Protein AF-A0A2K3M043-F1 (afdb_monomer_lite)

Organism: Trifolium pratense (NCBI:txid57577)

Foldseek 3Di:
DADPVLRDDKDWDWDADPVRHTDDQLVLLVQFDPVQSVPFWDFDQDPPDGDTIIIGHCPCVVVVLVVLQVVLVVLVAHDDPVLSVLSSVVVVCNGRVPDDDDSDDPRCSDPPPD

Radius of gyration: 16.16 Å; chains: 1; bounding box: 46×29×41 Å

Secondary structure (DSSP, 8-state):
-EETTTTEE-EEE--B-TTSPBPPTTGGGGGS-HHHHTTTEEEEE-TTSSSEEEEE-GGGHHHHHHHHHHHHHHTT----GGGHHHHHHHHHHHHSTT----------------

Sequence (114 aa):
RYDKYYQTPRVWLTGYDESRMLLQPELVLEDVSQDHARKTVTIEDHPHLPGKHASIHPCRHGAVMKKIIDVLMSRGVEPEVDKYLFLFLKFMASVIPTIEYDYTMDFDLGSSSN

Structure (mmCIF, N/CA/C/O backbone):
data_AF-A0A2K3M043-F1
#
_entry.id   AF-A0A2K3M043-F1
#
loop_
_atom_site.group_PDB
_atom_site.id
_atom_site.type_symbol
_atom_site.label_atom_id
_atom_site.label_alt_id
_atom_site.label_comp_id
_atom_site.label_asym_id
_atom_site.label_entity_id
_atom_site.label_seq_id
_atom_site.pdbx_PDB_ins_code
_atom_site.Cartn_x
_atom_site.Cartn_y
_atom_site.Cartn_z
_atom_site.occupancy
_atom_site.B_iso_or_equiv
_atom_site.auth_seq_id
_atom_site.auth_comp_id
_atom_site.auth_asym_id
_atom_site.auth_atom_id
_atom_site.pdbx_PDB_model_num
ATOM 1 N N . ARG A 1 1 ? 1.192 -9.396 1.218 1.00 92.31 1 ARG A N 1
ATOM 2 C CA . ARG A 1 1 ? 1.826 -10.401 2.122 1.00 92.31 1 ARG A CA 1
ATOM 3 C C . ARG A 1 1 ? 1.670 -9.947 3.569 1.00 92.31 1 ARG A C 1
ATOM 5 O O . ARG A 1 1 ? 1.440 -8.767 3.766 1.00 92.31 1 ARG A O 1
ATOM 12 N N . TYR A 1 2 ? 1.784 -10.832 4.560 1.00 95.94 2 TYR A N 1
ATOM 13 C CA . TYR A 1 2 ? 1.793 -10.431 5.973 1.00 95.94 2 TYR A CA 1
ATOM 14 C C . TYR A 1 2 ? 3.231 -10.283 6.474 1.00 95.94 2 TYR A C 1
ATOM 16 O O . TYR A 1 2 ? 4.041 -11.193 6.293 1.00 95.94 2 TYR A O 1
ATOM 24 N N . ASP A 1 3 ? 3.544 -9.143 7.078 1.00 96.50 3 ASP A N 1
ATOM 25 C CA . ASP A 1 3 ? 4.816 -8.895 7.741 1.00 96.50 3 ASP A CA 1
ATOM 26 C C . ASP A 1 3 ? 4.724 -9.310 9.212 1.00 96.50 3 ASP A C 1
ATOM 28 O O . ASP A 1 3 ? 3.963 -8.727 9.984 1.00 96.50 3 ASP A O 1
ATOM 32 N N . LYS A 1 4 ? 5.498 -10.325 9.613 1.00 96.50 4 LYS A N 1
ATOM 33 C CA . LYS A 1 4 ? 5.441 -10.861 10.981 1.00 96.50 4 LYS A CA 1
ATOM 34 C C . LYS A 1 4 ? 6.004 -9.897 12.029 1.00 96.50 4 LYS A C 1
ATOM 36 O O . LYS A 1 4 ? 5.540 -9.934 13.163 1.00 96.50 4 LYS A O 1
ATOM 41 N N . TYR A 1 5 ? 6.987 -9.071 11.673 1.00 96.44 5 TYR A N 1
ATOM 42 C CA . TYR A 1 5 ? 7.637 -8.159 12.614 1.00 96.44 5 TYR A CA 1
ATOM 43 C C . TYR A 1 5 ? 6.743 -6.954 12.913 1.00 96.44 5 TYR A C 1
ATOM 45 O O . TYR A 1 5 ? 6.507 -6.633 14.073 1.00 96.44 5 TYR A O 1
ATOM 53 N N . TYR A 1 6 ? 6.194 -6.327 11.871 1.00 97.31 6 TYR A N 1
ATOM 54 C CA . TYR A 1 6 ? 5.296 -5.178 12.011 1.00 97.31 6 TYR A CA 1
ATOM 55 C C . TYR A 1 6 ? 3.833 -5.563 12.238 1.00 97.31 6 TYR A C 1
ATOM 57 O O . TYR A 1 6 ? 3.015 -4.679 12.475 1.00 97.31 6 TYR A O 1
ATOM 65 N N . GLN A 1 7 ? 3.493 -6.850 12.125 1.00 97.75 7 GLN A N 1
ATOM 66 C CA . GLN A 1 7 ? 2.135 -7.386 12.264 1.00 97.75 7 GLN A CA 1
ATOM 67 C C . GLN A 1 7 ? 1.108 -6.675 11.370 1.00 97.75 7 GLN A C 1
ATOM 69 O O . GLN A 1 7 ? -0.016 -6.385 11.772 1.00 97.75 7 GLN A O 1
ATOM 74 N N . THR A 1 8 ? 1.513 -6.362 10.141 1.00 97.94 8 THR A N 1
ATOM 75 C CA . THR A 1 8 ? 0.704 -5.613 9.171 1.00 97.94 8 THR A CA 1
ATOM 76 C C . THR A 1 8 ? 0.854 -6.196 7.769 1.00 97.94 8 THR A C 1
ATOM 78 O O . THR A 1 8 ? 1.830 -6.895 7.478 1.00 97.94 8 THR A O 1
ATOM 81 N N . PRO A 1 9 ? -0.095 -5.930 6.859 1.00 97.62 9 PRO A N 1
ATOM 82 C CA . PRO A 1 9 ? 0.085 -6.253 5.455 1.00 97.62 9 PRO A CA 1
ATOM 83 C C . PRO A 1 9 ? 1.236 -5.442 4.836 1.00 97.62 9 PRO A C 1
ATOM 85 O O . PRO A 1 9 ? 1.407 -4.258 5.116 1.00 97.62 9 PRO A O 1
ATOM 88 N N . ARG A 1 10 ? 1.996 -6.084 3.950 1.00 97.00 10 ARG A N 1
ATOM 89 C CA . ARG A 1 10 ? 3.023 -5.508 3.072 1.00 97.00 10 ARG A CA 1
ATOM 90 C C . ARG A 1 10 ? 2.593 -5.690 1.616 1.00 97.00 10 ARG A C 1
ATOM 92 O O . ARG A 1 10 ? 2.216 -6.806 1.225 1.00 97.00 10 ARG A O 1
ATOM 99 N N . VAL A 1 11 ? 2.663 -4.618 0.831 1.00 96.69 11 VAL A N 1
ATOM 100 C CA . VAL A 1 11 ? 2.299 -4.602 -0.594 1.00 96.69 11 VAL A CA 1
ATOM 101 C C . VAL A 1 11 ? 3.558 -4.724 -1.438 1.00 96.69 11 VAL A C 1
ATOM 103 O O . VAL A 1 11 ? 4.555 -4.066 -1.161 1.00 96.69 11 VAL A O 1
ATOM 106 N N . TRP A 1 12 ? 3.484 -5.579 -2.452 1.00 96.50 12 TRP A N 1
ATOM 107 C CA . TRP A 1 12 ? 4.542 -5.827 -3.421 1.00 96.50 12 TRP A CA 1
ATOM 108 C C . TRP A 1 12 ? 3.961 -5.598 -4.810 1.00 96.50 12 TRP A C 1
ATOM 110 O O . TRP A 1 12 ? 2.844 -6.042 -5.075 1.00 96.50 12 TRP A O 1
ATOM 120 N N . LEU A 1 13 ? 4.703 -4.910 -5.668 1.00 95.50 13 LEU A N 1
ATOM 121 C CA . LEU A 1 13 ? 4.268 -4.478 -6.988 1.00 95.50 13 LEU A CA 1
ATOM 122 C C . LEU A 1 13 ? 5.206 -5.045 -8.052 1.00 95.50 13 LEU A C 1
ATOM 124 O O . LEU A 1 13 ? 6.415 -5.180 -7.852 1.00 95.50 13 LEU A O 1
ATOM 128 N N . THR A 1 14 ? 4.637 -5.417 -9.191 1.00 95.31 14 THR A N 1
ATOM 129 C CA . THR A 1 14 ? 5.373 -5.888 -10.369 1.00 95.31 14 THR A CA 1
ATOM 130 C C . THR A 1 14 ? 4.669 -5.331 -11.588 1.00 95.31 14 THR A C 1
ATOM 132 O O . THR A 1 14 ? 3.512 -5.666 -11.831 1.00 95.31 14 THR A O 1
ATOM 135 N N . GLY A 1 15 ? 5.353 -4.438 -12.294 1.00 95.31 15 GLY A N 1
ATOM 136 C CA . GLY A 1 15 ? 4.819 -3.776 -13.472 1.00 95.31 15 GLY A CA 1
ATOM 137 C C . GLY A 1 15 ? 5.078 -4.581 -14.740 1.00 95.31 15 GLY A C 1
ATOM 138 O O . GLY A 1 15 ? 6.061 -5.322 -14.832 1.00 95.31 15 GLY A O 1
ATOM 139 N N . TYR A 1 16 ? 4.201 -4.399 -15.717 1.00 95.81 16 TYR A N 1
ATOM 140 C CA . TYR A 1 16 ? 4.340 -4.937 -17.062 1.00 95.81 16 TYR A CA 1
ATOM 141 C C . TYR A 1 16 ? 4.081 -3.818 -18.066 1.00 95.81 16 TYR A C 1
ATOM 143 O O . TYR A 1 16 ? 3.251 -2.949 -17.806 1.00 95.81 16 TYR A O 1
ATOM 151 N N . ASP A 1 17 ? 4.790 -3.832 -19.190 1.00 94.44 17 ASP A N 1
ATOM 152 C CA . ASP A 1 17 ? 4.530 -2.905 -20.289 1.00 94.44 17 ASP A CA 1
ATOM 153 C C . ASP A 1 17 ? 3.283 -3.312 -21.098 1.00 94.44 17 ASP A C 1
ATOM 155 O O . ASP A 1 17 ? 2.640 -4.337 -20.844 1.00 94.44 17 ASP A O 1
ATOM 159 N N . GLU A 1 18 ? 2.944 -2.518 -22.114 1.00 95.44 18 GLU A N 1
ATOM 160 C CA . GLU A 1 18 ? 1.799 -2.764 -23.003 1.00 95.44 18 GLU A CA 1
ATOM 161 C C . GLU A 1 18 ? 1.890 -4.104 -23.757 1.00 95.44 18 GLU A C 1
ATOM 163 O O . GLU A 1 18 ? 0.872 -4.694 -24.121 1.00 95.44 18 GLU A O 1
ATOM 168 N N . SER A 1 19 ? 3.107 -4.621 -23.955 1.00 97.06 19 SER A N 1
ATOM 169 C CA . SER A 1 19 ? 3.371 -5.925 -24.574 1.00 97.06 19 SER A CA 1
ATOM 170 C C . SER A 1 19 ? 3.384 -7.074 -23.559 1.00 97.06 19 SER A C 1
ATOM 172 O O . SER A 1 19 ? 3.675 -8.214 -23.925 1.00 97.06 19 SER A O 1
ATOM 174 N N . ARG A 1 20 ? 3.030 -6.802 -22.294 1.00 94.81 20 ARG A N 1
ATOM 175 C CA . ARG A 1 20 ? 3.058 -7.732 -21.154 1.00 94.81 20 ARG A CA 1
ATOM 176 C C . ARG A 1 20 ? 4.453 -8.251 -20.811 1.00 94.81 20 ARG A C 1
ATOM 178 O O . ARG A 1 20 ? 4.585 -9.323 -20.217 1.00 94.81 20 ARG A O 1
ATOM 185 N N . MET A 1 21 ? 5.493 -7.502 -21.153 1.00 96.38 21 MET A N 1
ATOM 186 C CA . MET A 1 21 ? 6.852 -7.792 -20.715 1.00 96.38 21 MET A CA 1
ATOM 187 C C . MET A 1 21 ? 7.101 -7.154 -19.352 1.00 96.38 21 MET A C 1
ATOM 189 O O . MET A 1 21 ? 6.564 -6.094 -19.042 1.00 96.38 21 MET A O 1
ATOM 193 N N . LEU A 1 22 ? 7.898 -7.819 -18.516 1.00 94.81 22 LEU A N 1
ATOM 194 C CA . LEU A 1 22 ? 8.231 -7.322 -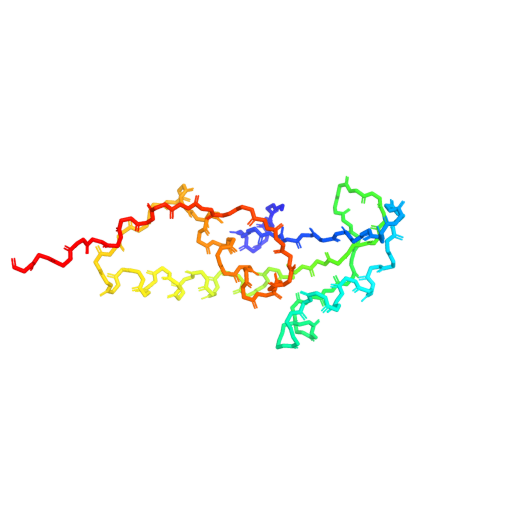17.181 1.00 94.81 22 LEU A CA 1
ATOM 195 C C . LEU A 1 22 ? 8.934 -5.962 -17.267 1.00 94.81 22 LEU A C 1
ATOM 197 O O . LEU A 1 22 ? 9.943 -5.825 -17.961 1.00 94.81 22 LEU A O 1
ATOM 201 N N . LEU A 1 23 ? 8.431 -4.987 -16.510 1.00 95.62 23 LEU A N 1
ATOM 202 C CA . LEU A 1 23 ? 9.101 -3.702 -16.333 1.00 95.62 23 LEU A CA 1
ATOM 203 C C . LEU A 1 23 ? 10.303 -3.834 -15.397 1.00 95.62 23 LEU A C 1
ATOM 205 O O . LEU A 1 23 ? 10.346 -4.691 -14.509 1.00 95.62 23 LEU A O 1
ATOM 209 N N . GLN A 1 24 ? 11.258 -2.917 -15.556 1.00 94.25 24 GLN A N 1
ATOM 210 C CA . GLN A 1 24 ? 12.268 -2.692 -14.527 1.00 94.25 24 GLN A CA 1
ATOM 211 C C . GLN A 1 24 ? 11.574 -2.207 -13.240 1.00 94.25 24 GLN A C 1
ATOM 213 O O . GLN A 1 24 ? 10.708 -1.330 -13.330 1.00 94.25 24 GLN A O 1
ATOM 218 N N . PRO A 1 25 ? 11.914 -2.748 -12.053 1.00 91.75 25 PRO A N 1
ATOM 219 C CA . PRO A 1 25 ? 11.243 -2.398 -10.799 1.00 91.75 25 PRO A CA 1
ATOM 220 C C . PRO A 1 25 ? 11.215 -0.894 -10.499 1.00 91.75 25 PRO A C 1
ATOM 222 O O . PRO A 1 25 ? 10.287 -0.412 -9.856 1.00 91.75 25 PRO A O 1
ATOM 225 N N . GLU A 1 26 ? 12.205 -0.148 -10.979 1.00 91.94 26 GLU A N 1
ATOM 226 C CA . GLU A 1 26 ? 12.320 1.299 -10.823 1.00 91.94 26 GLU A CA 1
ATOM 227 C C . GLU A 1 26 ? 11.208 2.061 -11.554 1.00 91.94 26 GLU A C 1
ATOM 229 O O . GLU A 1 26 ? 10.765 3.091 -11.056 1.00 91.94 26 GLU A O 1
ATOM 234 N N . LEU A 1 27 ? 10.717 1.546 -12.688 1.00 93.94 27 LEU A N 1
ATOM 235 C CA . LEU A 1 27 ? 9.635 2.178 -13.455 1.00 93.94 27 LEU A CA 1
ATOM 236 C C . LEU A 1 27 ? 8.289 2.089 -12.728 1.00 93.94 27 LEU A C 1
ATOM 238 O O . LEU A 1 27 ? 7.453 2.970 -12.869 1.00 93.94 27 LEU A O 1
ATOM 242 N N . VAL A 1 28 ? 8.106 1.089 -11.858 1.00 93.25 28 VAL A N 1
ATOM 243 C CA . VAL A 1 28 ? 6.904 0.972 -11.011 1.00 93.25 28 VAL A CA 1
ATOM 244 C C . VAL A 1 28 ? 6.757 2.171 -10.063 1.00 93.25 28 VAL A C 1
ATOM 246 O O . VAL A 1 28 ? 5.660 2.465 -9.598 1.00 93.25 28 VAL A O 1
ATOM 249 N N . LEU A 1 29 ? 7.846 2.893 -9.766 1.00 91.00 29 LEU A N 1
ATOM 250 C CA . LEU A 1 29 ? 7.799 4.091 -8.923 1.00 91.00 29 LEU A CA 1
ATOM 251 C C . LEU A 1 29 ? 7.063 5.263 -9.585 1.00 91.00 29 LEU A C 1
ATOM 253 O O . LEU A 1 29 ? 6.664 6.178 -8.867 1.00 91.00 29 LEU A O 1
ATOM 257 N N . GLU A 1 30 ? 6.877 5.247 -10.908 1.00 92.88 30 GLU A N 1
ATOM 258 C CA . GLU A 1 30 ? 6.106 6.266 -11.634 1.00 92.88 30 GLU A CA 1
ATOM 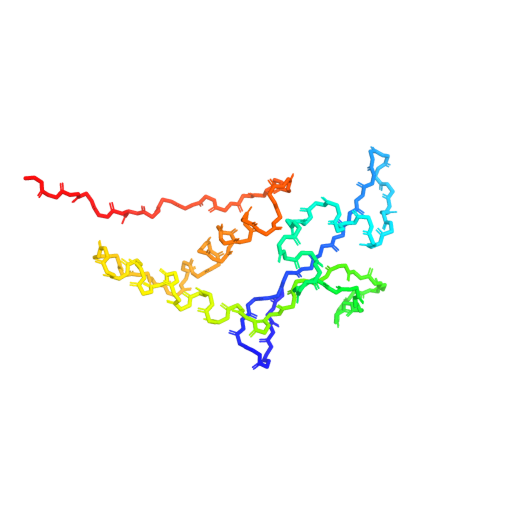259 C C . GLU A 1 30 ? 4.613 6.217 -11.272 1.00 92.88 30 GLU A C 1
ATOM 261 O O . GLU A 1 30 ? 3.955 7.257 -11.237 1.00 92.88 30 GLU A O 1
ATOM 266 N N . ASP A 1 31 ? 4.115 5.039 -10.884 1.00 92.75 31 ASP A N 1
ATOM 267 C CA . ASP A 1 31 ? 2.743 4.818 -10.408 1.00 92.75 31 ASP A CA 1
ATOM 268 C C . ASP A 1 31 ? 2.568 5.059 -8.901 1.00 92.75 31 ASP A C 1
ATOM 270 O O . ASP A 1 31 ? 1.467 4.954 -8.351 1.00 92.75 31 ASP A O 1
ATOM 274 N N . VAL A 1 32 ? 3.654 5.381 -8.193 1.00 93.00 32 VAL A N 1
ATOM 275 C CA . VAL A 1 32 ? 3.613 5.695 -6.767 1.00 93.00 32 VAL A CA 1
ATOM 276 C C . VAL A 1 32 ? 3.519 7.206 -6.579 1.00 93.00 32 VAL A C 1
ATOM 278 O O . VAL A 1 32 ? 4.315 7.979 -7.109 1.00 93.00 32 VAL A O 1
ATOM 281 N N . SER A 1 33 ? 2.589 7.638 -5.727 1.00 92.50 33 SER A N 1
ATOM 282 C CA . SER A 1 33 ? 2.473 9.027 -5.276 1.00 92.50 33 SER A CA 1
ATOM 283 C C . SER A 1 33 ? 3.833 9.579 -4.832 1.00 92.50 33 SER A C 1
ATOM 285 O O . SER A 1 33 ? 4.507 8.980 -3.989 1.00 92.50 33 SER A O 1
ATOM 287 N N . GLN A 1 34 ? 4.233 10.746 -5.352 1.00 87.56 34 GLN A N 1
ATOM 288 C CA . GLN A 1 34 ? 5.547 11.345 -5.068 1.00 87.56 34 GLN A CA 1
ATOM 289 C C . GLN A 1 34 ? 5.814 11.538 -3.568 1.00 87.56 34 GLN A C 1
ATOM 291 O O . GLN A 1 34 ? 6.954 11.392 -3.116 1.00 87.56 34 GLN A O 1
ATOM 296 N N . ASP A 1 35 ? 4.765 11.795 -2.780 1.00 85.44 35 ASP A N 1
ATOM 297 C CA . ASP A 1 35 ? 4.857 11.942 -1.325 1.00 85.44 35 ASP A CA 1
ATOM 298 C C . ASP A 1 35 ? 5.338 10.669 -0.617 1.00 85.44 35 ASP A C 1
ATOM 300 O O . ASP A 1 35 ? 5.929 10.759 0.470 1.00 85.44 35 ASP A O 1
ATOM 304 N N . HIS A 1 36 ? 5.115 9.514 -1.250 1.00 82.00 36 HIS A N 1
ATOM 305 C CA . HIS A 1 36 ? 5.389 8.170 -0.748 1.00 82.00 36 HIS A CA 1
ATOM 306 C C . HIS A 1 36 ? 6.562 7.488 -1.472 1.00 82.00 36 HIS A C 1
ATOM 308 O O . HIS A 1 36 ? 7.348 6.791 -0.824 1.00 82.00 36 HIS A O 1
ATOM 314 N N . ALA A 1 37 ? 6.740 7.735 -2.775 1.00 75.94 37 ALA A N 1
ATOM 315 C CA . ALA A 1 37 ? 7.703 7.055 -3.648 1.00 75.94 37 ALA A CA 1
ATOM 316 C C . ALA A 1 37 ? 9.135 7.036 -3.093 1.00 75.94 37 ALA A C 1
ATOM 318 O O . ALA A 1 37 ? 9.822 6.026 -3.180 1.00 75.94 37 ALA A O 1
ATOM 319 N N . ARG A 1 38 ? 9.577 8.127 -2.454 1.00 74.62 38 ARG A N 1
ATOM 320 C CA . ARG A 1 38 ? 10.941 8.253 -1.898 1.00 74.62 38 ARG A CA 1
ATOM 321 C C . ARG A 1 38 ? 11.048 8.013 -0.391 1.00 74.62 38 ARG A C 1
ATOM 323 O O . ARG A 1 38 ? 12.122 8.192 0.176 1.00 74.62 38 ARG A O 1
ATOM 330 N N . LYS A 1 39 ? 9.946 7.672 0.278 1.00 84.25 39 LYS A N 1
ATOM 331 C CA . LYS A 1 39 ? 9.905 7.523 1.745 1.00 84.25 39 LYS A CA 1
ATOM 332 C C . LYS A 1 39 ? 9.554 6.114 2.186 1.00 84.25 39 LYS A C 1
ATOM 334 O O . LYS A 1 39 ? 10.053 5.660 3.210 1.00 84.25 39 LYS A O 1
ATOM 339 N N . THR A 1 40 ? 8.658 5.462 1.455 1.00 86.25 40 THR A N 1
ATOM 340 C CA . THR A 1 40 ? 8.065 4.192 1.877 1.00 86.25 40 THR A CA 1
ATOM 341 C C . THR A 1 40 ? 8.211 3.094 0.842 1.00 86.25 40 THR A C 1
ATOM 343 O O . THR A 1 40 ? 7.838 1.973 1.156 1.00 86.25 40 THR A O 1
ATOM 346 N N . VAL A 1 41 ? 8.734 3.367 -0.357 1.00 91.81 41 VAL A N 1
ATOM 347 C CA . VAL A 1 41 ? 8.901 2.344 -1.400 1.00 91.81 41 VAL A CA 1
ATOM 348 C C . VAL A 1 41 ? 10.372 2.012 -1.601 1.00 91.81 41 VAL A C 1
ATOM 350 O O . VAL A 1 41 ? 11.215 2.902 -1.680 1.00 91.81 41 VAL A O 1
ATOM 353 N N . THR A 1 42 ? 10.677 0.720 -1.655 1.00 92.12 42 THR A N 1
ATOM 354 C CA . THR A 1 42 ? 12.029 0.185 -1.843 1.00 92.12 42 THR A CA 1
ATOM 355 C C . THR A 1 42 ? 12.015 -0.957 -2.846 1.00 92.12 42 THR A C 1
ATOM 357 O O . THR A 1 42 ? 11.042 -1.707 -2.910 1.00 92.12 42 THR A O 1
ATOM 360 N N . ILE A 1 43 ? 13.107 -1.121 -3.592 1.00 94.19 43 ILE A N 1
ATOM 361 C CA . ILE A 1 43 ? 13.313 -2.283 -4.458 1.00 94.19 43 ILE A CA 1
ATOM 362 C C . ILE A 1 43 ? 14.031 -3.366 -3.647 1.00 94.19 43 ILE A C 1
ATOM 364 O O . ILE A 1 43 ? 15.206 -3.223 -3.306 1.00 94.19 43 ILE A O 1
ATOM 368 N N . GLU A 1 44 ? 13.325 -4.442 -3.315 1.00 94.06 44 GLU A N 1
ATOM 369 C CA . GLU A 1 44 ? 13.833 -5.536 -2.478 1.00 94.06 44 GLU A CA 1
ATOM 370 C C . GLU A 1 44 ? 13.463 -6.910 -3.052 1.00 94.06 44 GLU A C 1
ATOM 372 O O . GLU A 1 44 ? 12.587 -7.041 -3.909 1.00 94.06 44 GLU A O 1
ATOM 377 N N . ASP A 1 45 ? 14.178 -7.941 -2.608 1.00 94.50 45 ASP A N 1
ATOM 378 C CA . ASP A 1 45 ? 13.910 -9.327 -2.985 1.00 94.50 45 ASP A CA 1
ATOM 379 C C . ASP A 1 45 ? 12.633 -9.823 -2.289 1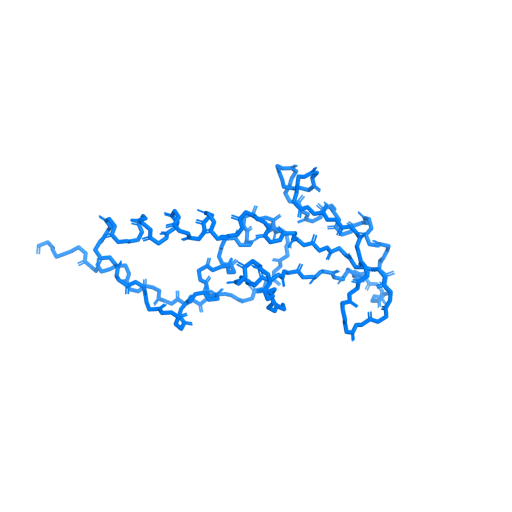.00 94.50 45 ASP A C 1
ATOM 381 O O . ASP A 1 45 ? 12.467 -9.680 -1.072 1.00 94.50 45 ASP A O 1
ATOM 385 N N . HIS A 1 46 ? 11.706 -10.404 -3.055 1.00 93.69 46 HIS A N 1
ATOM 386 C CA . HIS A 1 46 ? 10.450 -10.887 -2.487 1.00 93.69 46 HIS A CA 1
ATOM 387 C C . HIS A 1 46 ? 10.689 -12.188 -1.694 1.00 93.69 46 HIS A C 1
ATOM 389 O O . HIS A 1 46 ? 11.298 -13.125 -2.204 1.00 93.69 46 HIS A O 1
ATOM 395 N N . PRO A 1 47 ? 10.133 -12.341 -0.476 1.00 91.81 47 PRO A N 1
ATOM 396 C CA . PRO A 1 47 ? 10.454 -13.463 0.419 1.00 91.81 47 PRO A CA 1
ATOM 397 C C . PRO A 1 47 ? 10.062 -14.856 -0.104 1.00 91.81 47 PRO A C 1
ATOM 399 O O . PRO A 1 47 ? 10.444 -15.862 0.482 1.00 91.81 47 PRO A O 1
ATOM 402 N N . HIS A 1 48 ? 9.260 -14.927 -1.168 1.00 90.56 48 HIS A N 1
ATOM 403 C CA . HIS A 1 48 ? 8.773 -16.183 -1.753 1.00 90.56 48 HIS A CA 1
ATOM 404 C C . HIS A 1 48 ? 8.783 -16.200 -3.291 1.00 90.56 48 HIS A C 1
ATOM 406 O O . HIS A 1 48 ? 8.199 -17.105 -3.877 1.00 90.56 48 HIS A O 1
ATOM 412 N N . LEU A 1 49 ? 9.333 -15.175 -3.953 1.00 92.00 49 LEU A N 1
ATOM 413 C CA . LEU A 1 49 ? 9.338 -15.065 -5.417 1.00 92.00 49 LEU A CA 1
ATOM 414 C C . LEU A 1 49 ? 10.738 -14.646 -5.867 1.00 92.00 49 LEU A C 1
ATOM 416 O O . LEU A 1 49 ? 11.379 -13.876 -5.154 1.00 92.00 49 LEU A O 1
ATOM 420 N N . PRO A 1 50 ? 11.226 -15.165 -7.003 1.00 92.50 50 PRO A N 1
ATOM 421 C CA . PRO A 1 50 ? 12.529 -14.788 -7.516 1.00 92.50 50 PRO A CA 1
ATOM 422 C C . PRO A 1 50 ? 12.501 -13.370 -8.092 1.00 92.50 50 PRO A C 1
ATOM 424 O O . PRO A 1 50 ? 11.538 -12.980 -8.750 1.00 92.50 50 PRO A O 1
ATOM 427 N N . GLY A 1 51 ? 13.612 -12.656 -7.927 1.00 90.81 51 GLY A N 1
ATOM 428 C CA . GLY A 1 51 ? 13.812 -11.330 -8.498 1.00 90.81 51 GLY A CA 1
ATOM 429 C C . GLY A 1 51 ? 13.515 -10.187 -7.530 1.00 90.81 51 GLY A C 1
ATOM 430 O O . GLY A 1 51 ? 13.067 -10.373 -6.396 1.00 90.81 51 GLY A O 1
ATOM 431 N N . LYS A 1 52 ? 13.815 -8.980 -8.009 1.00 92.69 52 LYS A N 1
ATOM 432 C CA . LYS A 1 52 ? 13.583 -7.732 -7.288 1.00 92.69 52 LYS A CA 1
ATOM 433 C C . LYS A 1 52 ? 12.208 -7.183 -7.624 1.00 92.69 52 LYS A C 1
ATOM 435 O O . LYS A 1 52 ? 11.801 -7.179 -8.781 1.00 92.69 52 LYS A O 1
ATOM 440 N N . HIS A 1 53 ? 11.527 -6.680 -6.607 1.00 95.62 53 HIS A N 1
ATOM 441 C CA . HIS A 1 53 ? 10.190 -6.120 -6.725 1.00 95.62 53 HIS A CA 1
ATOM 442 C C . HIS A 1 53 ? 10.130 -4.785 -5.988 1.00 95.62 53 HIS A C 1
ATOM 444 O O . HIS A 1 53 ? 10.810 -4.589 -4.977 1.00 95.62 53 HIS A O 1
ATOM 450 N N . ALA A 1 54 ? 9.282 -3.877 -6.466 1.00 94.88 54 ALA A N 1
ATOM 451 C CA . ALA A 1 54 ? 8.940 -2.692 -5.697 1.00 94.88 54 ALA A CA 1
ATOM 452 C C . ALA A 1 54 ? 8.053 -3.104 -4.514 1.00 94.88 54 ALA A C 1
ATOM 454 O O . ALA A 1 54 ? 7.088 -3.854 -4.668 1.00 94.88 54 ALA A O 1
ATOM 455 N N . SER A 1 55 ? 8.386 -2.632 -3.320 1.00 95.94 55 SER A N 1
ATOM 456 C CA . SER A 1 55 ? 7.713 -2.995 -2.077 1.00 95.94 55 SER A CA 1
ATOM 457 C C . SER A 1 55 ? 7.421 -1.753 -1.262 1.00 95.94 55 SER A C 1
ATOM 459 O O . SER A 1 55 ? 8.281 -0.886 -1.105 1.00 95.94 55 SER A O 1
ATOM 461 N N . ILE A 1 56 ? 6.204 -1.672 -0.734 1.00 96.06 56 ILE A N 1
ATOM 462 C CA . ILE A 1 56 ? 5.777 -0.580 0.134 1.00 96.06 56 ILE A CA 1
ATOM 463 C C . ILE A 1 56 ? 6.030 -1.018 1.577 1.00 96.06 56 ILE A C 1
ATOM 465 O O . ILE A 1 56 ? 5.346 -1.895 2.118 1.00 96.06 56 ILE A O 1
ATOM 469 N N . HIS A 1 57 ? 7.067 -0.434 2.174 1.00 95.25 57 HIS A N 1
ATOM 470 C CA . HIS A 1 57 ? 7.627 -0.830 3.453 1.00 95.25 57 HIS A CA 1
ATOM 471 C C . HIS A 1 57 ? 6.628 -0.607 4.605 1.00 95.25 57 HIS A C 1
ATOM 473 O O . HIS A 1 57 ? 6.139 0.508 4.807 1.00 95.25 57 HIS A O 1
ATOM 479 N N . PRO A 1 58 ? 6.372 -1.625 5.447 1.00 96.56 58 PRO A N 1
ATOM 480 C CA . PRO A 1 58 ? 5.237 -1.615 6.368 1.00 96.56 58 PRO A CA 1
ATOM 481 C C . PRO A 1 58 ? 5.448 -0.820 7.662 1.00 96.56 58 PRO A C 1
ATOM 483 O O . PRO A 1 58 ? 4.530 -0.707 8.473 1.00 96.56 58 PRO A O 1
ATOM 486 N N . CYS A 1 59 ? 6.627 -0.228 7.879 1.00 95.31 59 CYS A N 1
ATOM 487 C CA . CYS A 1 59 ? 6.999 0.404 9.155 1.00 95.31 59 CYS A CA 1
ATOM 488 C C . CYS A 1 59 ? 6.050 1.508 9.648 1.00 95.31 59 CYS A C 1
ATOM 490 O O . CYS A 1 59 ? 6.036 1.813 10.840 1.00 95.31 59 CYS A O 1
ATOM 492 N N . ARG A 1 60 ? 5.264 2.125 8.757 1.00 95.06 60 ARG A N 1
ATOM 493 C CA . ARG A 1 60 ? 4.266 3.145 9.115 1.00 95.06 60 ARG A CA 1
ATOM 494 C C . ARG A 1 60 ? 2.821 2.661 9.014 1.00 95.06 60 ARG A C 1
ATOM 496 O O . ARG A 1 60 ? 1.938 3.382 9.475 1.00 95.06 60 ARG A O 1
ATOM 503 N N . HIS A 1 61 ? 2.567 1.457 8.499 1.00 96.75 61 HIS A N 1
ATOM 504 C CA . HIS A 1 61 ? 1.210 0.958 8.254 1.00 96.75 61 HIS A CA 1
ATOM 505 C C . HIS A 1 61 ? 0.388 0.898 9.542 1.00 96.75 61 HIS A C 1
ATOM 507 O O . HIS A 1 61 ? -0.719 1.422 9.577 1.00 96.75 61 HIS A O 1
ATOM 513 N N . GLY A 1 62 ? 0.949 0.369 10.635 1.00 97.50 62 GLY A N 1
ATOM 514 C CA . GLY A 1 62 ? 0.237 0.295 11.917 1.00 97.50 62 GLY A CA 1
ATOM 515 C C . GLY A 1 62 ? -0.200 1.668 12.443 1.00 97.50 62 GLY A C 1
ATOM 516 O O . GLY A 1 62 ? -1.341 1.841 12.863 1.00 97.50 62 GLY A O 1
ATOM 517 N N . ALA A 1 63 ? 0.676 2.674 12.353 1.00 97.38 63 ALA A N 1
ATOM 518 C CA . ALA A 1 63 ? 0.367 4.034 12.794 1.00 97.38 63 ALA A CA 1
ATOM 519 C C . ALA A 1 63 ? -0.695 4.715 11.914 1.00 97.38 63 ALA A C 1
ATOM 521 O O . ALA A 1 63 ? -1.540 5.444 12.430 1.00 97.38 63 ALA A O 1
ATOM 522 N N . VAL A 1 64 ? -0.657 4.484 10.598 1.00 96.19 64 VAL A N 1
ATOM 523 C CA . VAL A 1 64 ? -1.660 5.006 9.657 1.00 96.19 64 VAL A CA 1
ATOM 524 C C . VAL A 1 64 ? -3.014 4.338 9.889 1.00 96.19 64 VAL A C 1
ATOM 526 O O . VAL A 1 64 ? -4.013 5.033 10.057 1.00 96.19 64 VAL A O 1
ATOM 529 N N . MET A 1 65 ? -3.045 3.009 9.988 1.00 97.56 65 MET A N 1
ATOM 530 C CA . MET A 1 65 ? -4.276 2.247 10.205 1.00 97.56 65 MET A CA 1
ATOM 531 C C . MET A 1 65 ? -4.933 2.585 11.538 1.00 97.56 65 MET A C 1
ATOM 533 O O . MET A 1 65 ? -6.148 2.746 11.582 1.00 97.56 65 MET A O 1
ATOM 537 N N . LYS A 1 66 ? -4.142 2.796 12.597 1.00 97.25 66 LYS A N 1
ATOM 538 C CA . LYS A 1 66 ? -4.663 3.292 13.874 1.00 97.25 66 LYS A CA 1
ATOM 539 C C . LYS A 1 66 ? -5.404 4.622 13.703 1.00 97.25 66 LYS A C 1
ATOM 541 O O . LYS A 1 66 ? -6.538 4.731 14.139 1.00 97.25 66 LYS A O 1
ATOM 546 N N . LYS A 1 67 ? -4.810 5.602 13.011 1.00 97.50 67 LYS A N 1
ATOM 547 C CA . LYS A 1 67 ? -5.464 6.901 12.763 1.00 97.50 67 LYS A CA 1
ATOM 548 C C . LYS A 1 67 ? -6.758 6.758 11.962 1.00 97.50 67 LYS A C 1
ATOM 550 O O . LYS A 1 67 ? -7.722 7.459 12.247 1.00 97.50 67 LYS A O 1
ATOM 555 N N . ILE A 1 68 ? -6.779 5.875 10.962 1.00 95.62 68 ILE A N 1
ATOM 556 C CA . ILE A 1 68 ? -7.983 5.605 10.165 1.00 95.62 68 ILE A CA 1
ATOM 557 C C . ILE A 1 68 ? -9.087 5.030 11.060 1.00 95.62 68 ILE A C 1
ATOM 559 O O . ILE A 1 68 ? -10.213 5.519 11.018 1.00 95.62 68 ILE A O 1
ATOM 563 N N . ILE A 1 69 ? -8.758 4.044 11.898 1.00 95.94 69 ILE A N 1
ATOM 564 C CA . ILE A 1 69 ? -9.698 3.430 12.846 1.00 95.94 69 ILE A CA 1
ATOM 565 C C . ILE A 1 69 ? -10.196 4.461 13.866 1.00 95.94 69 ILE A C 1
ATOM 567 O O . ILE A 1 69 ? -11.404 4.580 14.042 1.00 95.94 69 ILE A O 1
ATOM 571 N N . ASP A 1 70 ? -9.307 5.262 14.461 1.00 96.88 70 ASP A N 1
ATOM 572 C CA . ASP A 1 70 ? -9.672 6.317 15.418 1.00 96.88 70 ASP A CA 1
ATOM 573 C C . ASP A 1 70 ? -10.677 7.313 14.795 1.00 96.88 70 ASP A C 1
ATOM 575 O O . ASP A 1 70 ? -11.660 7.704 15.427 1.00 96.88 70 ASP A O 1
ATOM 579 N N . VAL A 1 71 ? -10.479 7.691 13.522 1.00 95.75 71 VAL A N 1
ATOM 580 C CA . VAL A 1 71 ? -11.414 8.559 12.784 1.00 95.75 71 VAL A CA 1
ATOM 581 C C . VAL A 1 71 ? -12.758 7.870 12.546 1.00 95.75 71 VAL A C 1
ATOM 583 O O . VAL A 1 71 ? -13.794 8.514 12.709 1.00 95.75 71 VAL A O 1
ATOM 586 N N . LEU A 1 72 ? -12.776 6.590 12.173 1.00 93.81 72 LEU A N 1
ATOM 587 C CA . LEU A 1 72 ? -14.022 5.837 11.990 1.00 93.81 72 LEU A CA 1
ATOM 588 C C . LEU A 1 72 ? -14.809 5.727 13.303 1.00 93.81 72 LEU A C 1
ATOM 590 O O . LEU A 1 72 ? -15.995 6.051 13.325 1.00 93.81 72 LEU A O 1
ATOM 594 N N . MET A 1 73 ? -14.131 5.409 14.407 1.00 94.12 73 MET A N 1
ATOM 595 C CA . MET A 1 73 ? -14.735 5.353 15.742 1.00 94.12 73 MET A CA 1
ATOM 596 C C . MET A 1 73 ? -15.297 6.709 16.175 1.00 94.12 73 MET A C 1
ATOM 598 O O . MET A 1 73 ? -16.404 6.775 16.702 1.00 94.12 73 MET A O 1
ATOM 602 N N . SER A 1 74 ? -14.600 7.815 15.879 1.00 95.44 74 SER A N 1
ATOM 603 C CA . SER A 1 74 ? -15.105 9.170 16.162 1.00 95.44 74 SER A CA 1
ATOM 604 C C . SER A 1 74 ? -16.397 9.519 15.406 1.00 95.44 74 SER A C 1
ATOM 606 O O . SER A 1 74 ? -17.121 10.429 15.803 1.00 95.44 74 SER A O 1
ATOM 608 N N . ARG A 1 75 ? -16.690 8.790 14.321 1.00 94.06 75 ARG A N 1
ATOM 609 C CA . ARG A 1 75 ? -17.905 8.914 13.504 1.00 94.06 75 ARG A CA 1
ATOM 610 C C . ARG A 1 75 ? -18.974 7.879 13.873 1.00 94.06 75 ARG A C 1
ATOM 612 O O . ARG A 1 75 ? -19.941 7.739 13.135 1.00 94.06 75 ARG A O 1
ATOM 619 N N . GLY A 1 76 ? -18.796 7.146 14.974 1.00 93.06 76 GLY A N 1
ATOM 620 C CA . GLY A 1 76 ? -19.731 6.109 15.417 1.00 93.06 76 GLY A CA 1
ATOM 621 C C .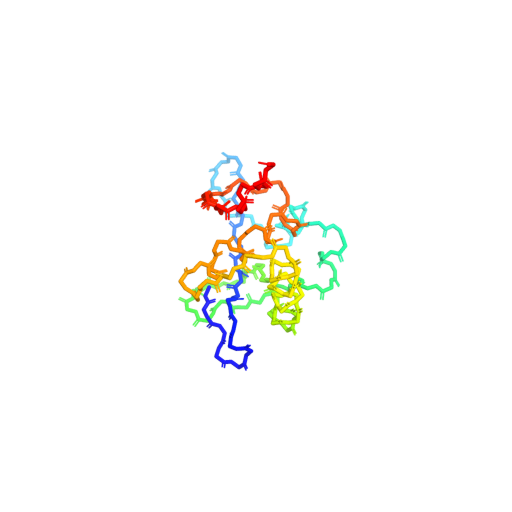 GLY A 1 76 ? -19.637 4.795 14.638 1.00 93.06 76 GLY A C 1
ATOM 622 O O . GLY A 1 76 ? -20.527 3.961 14.758 1.00 93.06 76 GLY A O 1
ATOM 623 N N . VAL A 1 77 ? -18.586 4.599 13.834 1.00 92.62 77 VAL A N 1
ATOM 624 C CA . VAL A 1 77 ? -18.348 3.345 13.109 1.00 92.62 77 VAL A CA 1
ATOM 625 C C . VAL A 1 77 ? -17.402 2.472 13.923 1.00 92.62 77 VAL A C 1
ATOM 627 O O . VAL A 1 77 ? -16.296 2.897 14.251 1.00 92.62 77 VAL A O 1
ATOM 630 N N . GLU A 1 78 ? -17.797 1.231 14.185 1.00 92.69 78 GLU A N 1
ATOM 631 C CA . GLU A 1 78 ? -16.964 0.229 14.855 1.00 92.69 78 GLU A CA 1
ATOM 632 C C . GLU A 1 78 ? -16.446 -0.792 13.825 1.00 92.69 78 GLU A C 1
ATOM 634 O O . GLU A 1 78 ? -17.157 -1.731 13.461 1.00 92.69 78 GLU A O 1
ATOM 639 N N . PRO A 1 79 ? -15.235 -0.599 13.265 1.00 91.12 79 PRO A N 1
ATOM 640 C CA . PRO A 1 79 ? -14.699 -1.512 12.265 1.00 91.12 79 PRO A CA 1
ATOM 641 C C . PRO A 1 79 ? -14.221 -2.821 12.904 1.00 91.12 79 PRO A C 1
ATOM 643 O O . PRO A 1 79 ? -13.353 -2.832 13.777 1.00 91.12 79 PRO A O 1
ATOM 646 N N . GLU A 1 80 ? -14.743 -3.936 12.403 1.00 93.50 80 GLU A N 1
ATOM 647 C CA . GLU A 1 80 ? -14.275 -5.280 12.736 1.00 93.50 80 GLU A CA 1
ATOM 648 C C . GLU A 1 80 ? -12.948 -5.618 12.030 1.00 93.50 80 GLU A C 1
ATOM 650 O O . GLU A 1 80 ? -12.565 -5.016 11.020 1.00 93.50 80 GLU A O 1
ATOM 655 N N . VAL A 1 81 ? -12.210 -6.586 12.582 1.00 94.94 81 VAL A N 1
ATOM 656 C CA . VAL A 1 81 ? -10.866 -6.952 12.098 1.00 94.94 81 VAL A CA 1
ATOM 657 C C . VAL A 1 81 ? -10.880 -7.590 10.705 1.00 94.94 81 VAL A C 1
ATOM 659 O O . VAL A 1 81 ? -9.916 -7.456 9.953 1.00 94.94 81 VAL A O 1
ATOM 662 N N . ASP A 1 82 ? -11.972 -8.250 10.332 1.00 93.50 82 ASP A N 1
ATOM 663 C CA . ASP A 1 82 ? -12.179 -8.842 9.008 1.00 93.50 82 ASP A CA 1
ATOM 664 C C . ASP A 1 82 ? -12.236 -7.779 7.891 1.00 93.50 82 ASP A C 1
ATOM 666 O O . ASP A 1 82 ? -11.807 -8.035 6.766 1.00 93.50 82 ASP A O 1
ATOM 670 N N . LYS A 1 83 ? -12.635 -6.542 8.219 1.00 92.00 83 LYS A N 1
ATOM 671 C CA . LYS A 1 83 ? -12.657 -5.382 7.308 1.00 92.00 83 LYS A CA 1
ATOM 672 C C . LYS A 1 83 ? -11.297 -4.690 7.158 1.00 92.00 83 LYS A C 1
ATOM 674 O O . LYS A 1 83 ? -11.159 -3.765 6.352 1.00 92.00 83 LYS A O 1
ATOM 679 N N . TYR A 1 84 ? -10.271 -5.118 7.903 1.00 95.50 84 TYR A N 1
ATOM 680 C CA . TYR A 1 84 ? -8.965 -4.449 7.936 1.00 95.50 84 TYR A CA 1
ATOM 681 C C . TYR A 1 84 ? -8.333 -4.321 6.547 1.00 95.50 84 TYR A C 1
ATOM 683 O O . TYR A 1 84 ? -7.800 -3.263 6.212 1.00 95.50 84 TYR A O 1
ATOM 691 N N . LEU A 1 85 ? -8.388 -5.37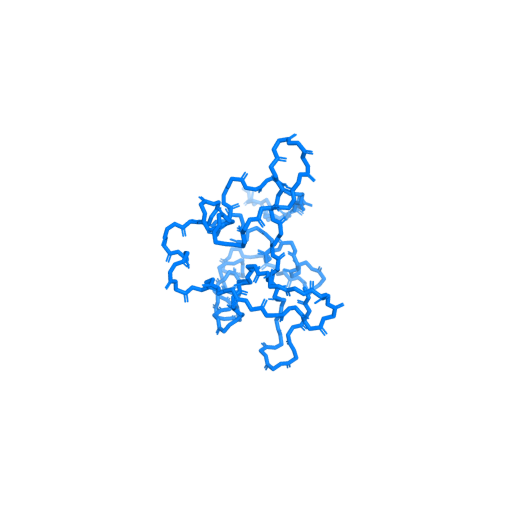9 5.727 1.00 95.56 85 LEU A N 1
ATOM 692 C CA . LEU A 1 85 ? -7.773 -5.356 4.398 1.00 95.56 85 LEU A CA 1
ATOM 693 C C . LEU A 1 85 ? -8.450 -4.352 3.465 1.00 95.56 85 LEU A C 1
ATOM 695 O O . LEU A 1 85 ? -7.748 -3.689 2.715 1.00 95.56 85 LEU A O 1
ATOM 699 N N . PHE A 1 86 ? -9.764 -4.163 3.554 1.00 94.00 86 PHE A N 1
ATOM 700 C CA . PHE A 1 86 ? -10.469 -3.173 2.738 1.00 94.00 86 PHE A CA 1
ATOM 701 C C . PHE A 1 86 ? -10.112 -1.742 3.141 1.00 94.00 86 PHE A C 1
ATOM 703 O O . PHE A 1 86 ? -9.816 -0.910 2.283 1.00 94.00 86 PHE A O 1
ATOM 710 N N . LEU A 1 87 ? -10.041 -1.464 4.447 1.00 94.56 87 LEU A N 1
ATOM 711 C CA . LEU A 1 87 ? -9.543 -0.179 4.952 1.00 94.56 87 LEU A CA 1
ATOM 712 C C . LEU A 1 87 ? -8.096 0.074 4.517 1.00 94.56 87 LEU A C 1
ATOM 714 O O . LEU A 1 87 ? -7.748 1.179 4.099 1.00 94.56 87 LEU A O 1
ATOM 718 N N . PHE A 1 88 ? -7.262 -0.962 4.589 1.00 96.50 88 PHE A N 1
ATOM 719 C CA . PHE A 1 88 ? -5.870 -0.897 4.177 1.00 96.50 88 PHE A CA 1
ATOM 720 C C . PHE A 1 88 ? -5.733 -0.647 2.671 1.00 96.50 88 PHE A C 1
ATOM 722 O O . PHE A 1 88 ? -4.988 0.243 2.278 1.00 96.50 88 PHE A O 1
ATOM 729 N N . LEU A 1 89 ? -6.482 -1.358 1.825 1.00 96.06 89 LEU A N 1
ATOM 730 C CA . LEU A 1 89 ? -6.485 -1.159 0.373 1.00 96.06 89 LEU A CA 1
ATOM 731 C C . LEU A 1 89 ? -7.011 0.230 -0.015 1.00 96.06 89 LEU A C 1
ATOM 733 O O . LEU A 1 89 ? -6.435 0.881 -0.880 1.00 96.06 89 LEU A O 1
ATOM 737 N N . LYS A 1 90 ? -8.018 0.752 0.692 1.00 93.69 90 LYS A N 1
ATOM 738 C CA . LYS A 1 90 ? -8.470 2.139 0.513 1.00 93.69 90 LYS A CA 1
ATOM 739 C C . LYS A 1 90 ? -7.376 3.156 0.850 1.00 93.69 90 LYS A C 1
ATOM 741 O O . LYS A 1 90 ? -7.255 4.173 0.172 1.00 93.69 90 LYS A O 1
ATOM 746 N N . PHE A 1 91 ? -6.561 2.892 1.872 1.00 94.31 91 PHE A N 1
ATOM 747 C CA . PHE A 1 91 ? -5.358 3.685 2.129 1.00 94.31 91 PHE A CA 1
ATOM 748 C C . PHE A 1 91 ? -4.335 3.538 0.994 1.00 94.31 91 PHE A C 1
ATOM 750 O O . PHE A 1 91 ? -3.803 4.548 0.531 1.00 94.31 91 PHE A O 1
ATOM 757 N N . MET A 1 92 ? -4.099 2.320 0.500 1.00 96.00 92 MET A N 1
ATOM 758 C CA . MET A 1 92 ? -3.175 2.085 -0.611 1.00 96.00 92 MET A CA 1
ATOM 759 C C . MET A 1 92 ? -3.563 2.867 -1.867 1.00 96.00 92 MET A C 1
ATOM 761 O O . MET A 1 92 ? -2.669 3.280 -2.599 1.00 96.00 92 MET A O 1
ATOM 765 N N . ALA A 1 93 ? -4.848 3.157 -2.088 1.00 93.88 93 ALA A N 1
ATOM 766 C CA . ALA A 1 93 ? -5.293 3.928 -3.250 1.00 93.88 93 ALA A CA 1
ATOM 767 C C . ALA A 1 93 ? -4.746 5.366 -3.227 1.00 93.88 93 ALA A C 1
ATOM 769 O O . ALA A 1 93 ? -4.554 5.978 -4.271 1.00 93.88 93 ALA A O 1
ATOM 770 N N . SER A 1 94 ? -4.406 5.894 -2.044 1.00 92.12 94 SER A N 1
ATOM 771 C CA . SER A 1 94 ? -3.698 7.178 -1.919 1.00 92.12 94 SER A CA 1
ATOM 772 C C . SER A 1 94 ? -2.191 7.086 -2.202 1.00 92.12 94 SER A C 1
ATOM 774 O O . SER A 1 94 ? -1.548 8.096 -2.490 1.00 92.12 94 SER A O 1
ATOM 776 N N . VAL A 1 95 ? -1.616 5.883 -2.116 1.00 94.06 95 VAL A N 1
ATOM 777 C CA . VAL A 1 95 ? -0.184 5.620 -2.324 1.00 94.06 95 VAL A CA 1
ATOM 778 C C . VAL A 1 95 ? 0.107 5.252 -3.779 1.00 94.06 95 VAL A C 1
ATOM 780 O O . VAL A 1 95 ? 1.125 5.687 -4.307 1.00 94.06 95 VAL A O 1
ATOM 783 N N . ILE A 1 96 ? -0.783 4.493 -4.420 1.00 95.38 96 ILE A N 1
ATOM 784 C CA . ILE A 1 96 ? -0.687 4.026 -5.814 1.00 95.38 96 ILE A CA 1
ATOM 785 C C . ILE A 1 96 ? -1.942 4.436 -6.604 1.00 95.38 96 ILE A C 1
ATOM 787 O O . ILE A 1 96 ? -2.777 3.589 -6.919 1.00 95.38 96 ILE A O 1
ATOM 791 N N . PRO A 1 97 ? -2.126 5.742 -6.870 1.00 94.88 97 PRO A N 1
ATOM 792 C CA . PRO A 1 97 ? -3.394 6.284 -7.361 1.00 94.88 97 PRO A CA 1
ATOM 793 C C . PRO A 1 97 ? -3.728 5.915 -8.811 1.00 94.88 97 PRO A C 1
ATOM 795 O O . PRO A 1 97 ? -4.885 6.025 -9.201 1.00 94.88 97 PRO A O 1
ATOM 798 N N . THR A 1 98 ? -2.740 5.513 -9.613 1.00 94.94 98 THR A N 1
ATOM 799 C CA . THR A 1 98 ? -2.918 5.135 -11.026 1.00 94.94 98 THR A CA 1
ATOM 800 C C . THR A 1 98 ? -3.170 3.640 -11.215 1.00 94.94 98 THR A C 1
ATOM 802 O O . THR A 1 98 ? -3.537 3.220 -12.309 1.00 94.94 98 THR A O 1
ATOM 805 N N . ILE A 1 99 ? -2.997 2.829 -10.163 1.00 94.94 99 ILE A N 1
ATOM 806 C CA . ILE A 1 99 ? -3.198 1.381 -10.226 1.00 94.94 99 ILE A CA 1
ATOM 807 C C . ILE A 1 99 ? -4.647 1.064 -9.869 1.00 94.94 99 ILE A C 1
ATOM 809 O O . ILE A 1 99 ? -5.084 1.270 -8.737 1.00 94.94 99 ILE A O 1
ATOM 813 N N . GLU A 1 100 ? -5.374 0.495 -10.824 1.00 93.06 100 GLU A N 1
ATOM 814 C CA . GLU A 1 100 ? -6.739 0.029 -10.614 1.00 93.06 100 GLU A CA 1
ATOM 815 C C . GLU A 1 100 ? -6.744 -1.360 -9.961 1.00 93.06 100 GLU A C 1
ATOM 817 O O . GLU A 1 100 ? -6.209 -2.335 -10.490 1.00 93.06 100 GLU A O 1
ATOM 822 N N . TYR A 1 101 ? -7.364 -1.457 -8.790 1.00 91.62 101 TYR A N 1
ATOM 823 C CA . TYR A 1 101 ? -7.657 -2.715 -8.110 1.00 91.62 101 TYR A CA 1
ATOM 824 C C . TYR A 1 101 ? -8.952 -2.571 -7.320 1.00 91.62 101 TYR A C 1
ATOM 826 O O . TYR A 1 101 ? -9.326 -1.477 -6.900 1.00 91.62 101 TYR A O 1
ATOM 834 N N . ASP A 1 102 ? -9.638 -3.690 -7.112 1.00 89.50 102 ASP A N 1
ATOM 835 C CA . ASP A 1 102 ? -10.894 -3.700 -6.374 1.00 89.50 102 ASP A CA 1
ATOM 836 C C . ASP A 1 102 ? -10.639 -3.684 -4.860 1.00 89.50 102 ASP A C 1
ATOM 838 O O . ASP A 1 102 ? -9.859 -4.473 -4.318 1.00 89.50 102 ASP A O 1
ATOM 842 N N . TYR A 1 103 ? -11.302 -2.757 -4.180 1.00 82.69 103 TYR A N 1
ATOM 843 C CA . TYR A 1 103 ? -11.347 -2.647 -2.724 1.00 82.69 103 TYR A CA 1
ATOM 844 C C . TYR A 1 103 ? -12.743 -2.238 -2.240 1.00 82.69 103 TYR A C 1
ATOM 846 O O . TYR A 1 103 ? -12.891 -1.668 -1.154 1.00 82.69 103 TYR A O 1
ATOM 854 N N . THR A 1 104 ? -13.770 -2.493 -3.054 1.00 79.25 104 THR A N 1
ATOM 855 C CA . THR A 1 104 ? -15.146 -2.124 -2.738 1.00 79.25 104 THR A CA 1
ATOM 856 C C . THR A 1 104 ? -15.643 -2.885 -1.509 1.00 79.25 104 THR A C 1
ATOM 858 O O . THR A 1 104 ? -15.668 -4.110 -1.444 1.00 79.25 104 THR A O 1
ATOM 861 N N . MET A 1 105 ? -16.023 -2.114 -0.496 1.00 68.81 105 MET A N 1
ATOM 862 C CA . MET A 1 105 ? -16.865 -2.549 0.605 1.00 68.81 105 MET A CA 1
ATOM 863 C C . MET A 1 105 ? -17.787 -1.396 0.956 1.00 68.81 105 MET A C 1
ATOM 865 O O . MET A 1 105 ? -17.318 -0.273 1.181 1.00 68.81 105 MET A O 1
ATOM 869 N N . ASP A 1 106 ? -19.077 -1.696 1.050 1.00 60.12 106 ASP A N 1
ATOM 870 C CA . ASP A 1 106 ? -20.045 -0.809 1.674 1.00 60.12 106 ASP A CA 1
ATOM 871 C C . ASP A 1 106 ? -19.731 -0.762 3.169 1.00 60.12 106 ASP A C 1
ATOM 873 O O . ASP A 1 106 ? -20.140 -1.606 3.966 1.00 60.12 106 ASP A O 1
ATOM 877 N N . PHE A 1 107 ? -18.919 0.216 3.563 1.00 60.50 107 PHE A N 1
ATOM 878 C CA . PHE A 1 107 ? -18.921 0.645 4.948 1.00 60.50 107 PHE A CA 1
ATOM 879 C C . PHE A 1 107 ? -20.234 1.390 5.134 1.00 60.50 107 PHE A C 1
ATOM 881 O O . PHE A 1 107 ? -20.360 2.509 4.636 1.00 60.50 107 PHE A O 1
ATOM 888 N N . ASP A 1 108 ? -21.190 0.776 5.834 1.00 52.22 108 ASP A N 1
ATOM 889 C CA . ASP A 1 108 ? -22.315 1.493 6.431 1.00 52.22 108 ASP A CA 1
ATOM 890 C C . ASP A 1 108 ? -21.726 2.540 7.388 1.00 52.22 108 ASP A C 1
ATOM 892 O O . ASP A 1 108 ? -21.475 2.315 8.573 1.00 52.22 108 ASP A O 1
ATOM 896 N N . LEU A 1 109 ? -21.396 3.698 6.823 1.00 54.09 109 LEU A N 1
ATOM 897 C CA . LEU A 1 109 ? -21.142 4.927 7.542 1.00 54.09 109 LEU A CA 1
ATOM 898 C C . LEU A 1 109 ? -22.519 5.321 8.059 1.00 54.09 109 LEU A C 1
ATOM 900 O O . LEU A 1 109 ? -23.269 5.954 7.320 1.00 54.09 109 LEU A O 1
ATOM 904 N N . GLY A 1 110 ? -22.863 4.814 9.249 1.00 43.75 110 GLY A N 1
ATOM 905 C CA . GLY A 1 110 ? -24.199 4.851 9.836 1.00 43.75 110 GLY A CA 1
ATOM 906 C C . GLY A 1 110 ? -24.999 6.066 9.391 1.00 43.75 110 GLY A C 1
ATOM 907 O O . GLY A 1 110 ? -24.559 7.206 9.554 1.00 43.75 110 GLY A O 1
ATOM 908 N N . SER A 1 111 ? -26.159 5.803 8.791 1.00 39.88 111 SER A N 1
ATOM 909 C CA . SER A 1 111 ? -27.126 6.826 8.425 1.00 39.88 111 SER A CA 1
ATOM 910 C C . SER A 1 111 ? -27.291 7.796 9.589 1.00 39.88 111 SER A C 1
ATOM 912 O O . SER A 1 111 ? -27.712 7.385 10.676 1.00 39.88 111 SER A O 1
ATOM 914 N N . SER A 1 112 ? -26.964 9.070 9.365 1.00 43.25 112 SER A N 1
ATOM 915 C CA . SER A 1 112 ? -27.345 10.153 10.261 1.00 43.25 112 SER A CA 1
ATOM 916 C C . SER A 1 112 ? -28.839 10.011 10.520 1.00 43.25 112 SER A C 1
ATOM 918 O O . SER A 1 112 ? -29.653 10.200 9.615 1.00 43.25 112 SER A O 1
ATOM 920 N N . SER A 1 113 ? -29.196 9.591 11.729 1.00 38.16 113 SER A N 1
ATOM 921 C CA . SER A 1 113 ? -30.583 9.592 12.165 1.00 38.16 113 SER A CA 1
ATOM 922 C C . SER A 1 113 ? -30.963 11.063 12.323 1.00 38.16 113 SER A C 1
ATOM 924 O O . SER A 1 113 ? -30.521 11.699 13.279 1.00 38.16 113 SER A O 1
ATOM 926 N N . ASN A 1 114 ? -31.658 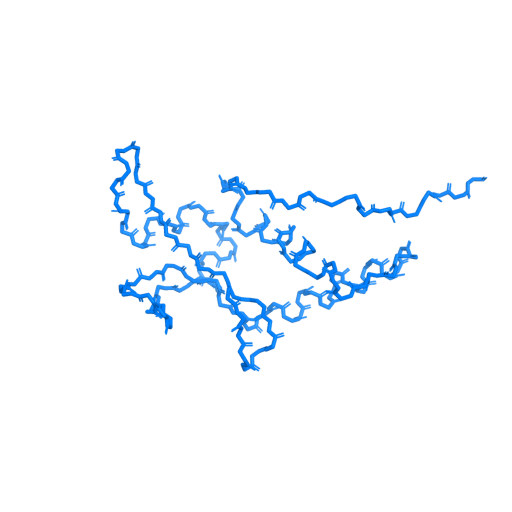11.622 11.329 1.00 35.94 114 ASN A N 1
ATOM 927 C CA . ASN A 1 114 ? -32.376 12.890 11.478 1.00 35.94 114 ASN A CA 1
ATOM 928 C C . ASN A 1 114 ? -33.628 12.672 12.326 1.00 35.94 114 ASN A C 1
ATOM 930 O O . ASN A 1 114 ? -34.293 11.631 12.115 1.00 35.94 114 ASN A O 1
#

InterPro domains:
  IPR007135 Ubiquitin-like-conjugating enzyme Atg3/Atg10 [PF03987] (2-103)

pLDDT: mean 89.67, std 13.4, range [35.94, 97.94]